Protein AF-A0A953ED14-F1 (afdb_monomer_lite)

Radius of gyration: 18.08 Å; chains: 1; bounding box: 33×27×49 Å

Foldseek 3Di:
DVCQVVCVQQDQAAEDEEEPPDPCVVDDLQHWYWYDDVPDIDGPGGHDTDDHDPVSVVVNVVVVVVVVVLVVCCVVPVPVSVVVVVVVVVD

Sequence (91 aa):
DGKWPDYRDYCDRLYFAVDLDFPQELLPEDVGLVVADGPDAALLREAPSHPLAPARRRALLHRYAMVAAGRLAALSDPVGHAEIRAALKVE

pLDDT: mean 94.92, std 7.47, range [45.28, 98.56]

Secondary structure (DSSP, 8-state):
-TTGGGGGGG-SS-EEEE-TTS-GGGS-TTSEEEEEETTEEEEEEPPPP-PPPHHHHHHHHHHHHHHHHHHHHHHH-HHHHHHHHHHTT--

Structure (mmCIF, N/CA/C/O backbone):
data_AF-A0A953ED14-F1
#
_entry.id   AF-A0A953ED14-F1
#
loop_
_atom_site.group_PDB
_atom_site.id
_atom_site.type_symbol
_atom_site.label_atom_id
_atom_site.label_alt_id
_atom_site.label_comp_id
_atom_site.label_asym_id
_atom_site.label_entity_id
_atom_site.label_seq_id
_atom_site.pdbx_PDB_ins_code
_atom_site.Cartn_x
_atom_site.Cartn_y
_atom_site.Cartn_z
_atom_site.occupancy
_atom_site.B_iso_or_equiv
_atom_site.auth_seq_id
_atom_site.auth_comp_id
_atom_site.auth_asym_id
_atom_site.auth_atom_id
_atom_site.pdbx_PDB_model_num
ATOM 1 N N . ASP A 1 1 ? -5.253 12.743 3.173 1.00 88.25 1 ASP A N 1
ATOM 2 C CA . ASP A 1 1 ? -5.744 12.060 1.961 1.00 88.25 1 ASP A CA 1
ATOM 3 C C . ASP A 1 1 ? -7.238 11.794 2.125 1.00 88.25 1 ASP A C 1
ATOM 5 O O . ASP A 1 1 ? -7.601 10.979 2.957 1.00 88.25 1 ASP A O 1
ATOM 9 N N . GLY A 1 2 ? -8.110 12.550 1.449 1.00 93.31 2 GLY A N 1
ATOM 10 C CA . GLY A 1 2 ? -9.564 12.503 1.693 1.00 93.31 2 GLY A CA 1
ATOM 11 C C . GLY A 1 2 ? -10.281 11.277 1.115 1.00 93.31 2 GLY A C 1
ATOM 12 O O . GLY A 1 2 ? -11.413 11.006 1.494 1.00 93.31 2 GLY A O 1
ATOM 13 N N . LYS A 1 3 ? -9.622 10.531 0.223 1.00 96.62 3 LYS A N 1
ATOM 14 C CA . LYS A 1 3 ? -10.156 9.324 -0.435 1.00 96.62 3 LYS A CA 1
ATOM 15 C C . LYS A 1 3 ? -9.526 8.037 0.096 1.00 96.62 3 LYS A C 1
ATOM 17 O O . LYS A 1 3 ? -9.621 6.989 -0.533 1.00 96.62 3 LYS A O 1
ATOM 22 N N . TRP A 1 4 ? -8.852 8.117 1.243 1.00 95.69 4 TRP A N 1
ATOM 23 C CA . TRP A 1 4 ? -8.179 6.972 1.845 1.00 95.69 4 TRP A CA 1
ATOM 24 C C . TRP A 1 4 ? -9.066 5.719 2.000 1.00 95.69 4 TRP A C 1
ATOM 26 O O . TRP A 1 4 ? -8.510 4.627 1.850 1.00 95.69 4 TRP A O 1
ATOM 36 N N . PRO A 1 5 ? -10.400 5.804 2.248 1.00 96.12 5 PRO A N 1
ATOM 37 C CA . PRO A 1 5 ? -11.217 4.600 2.392 1.00 96.12 5 PRO A CA 1
ATOM 38 C C . PRO A 1 5 ? -11.213 3.730 1.131 1.00 96.12 5 PRO A C 1
ATOM 40 O O . PRO A 1 5 ? -11.217 2.505 1.239 1.00 96.12 5 PRO A O 1
ATOM 43 N N . ASP A 1 6 ? -11.100 4.342 -0.052 1.00 97.19 6 ASP A N 1
ATOM 44 C CA . ASP A 1 6 ? -11.091 3.647 -1.344 1.00 97.19 6 ASP A CA 1
ATOM 45 C C . ASP A 1 6 ? -9.882 2.708 -1.489 1.00 97.19 6 ASP A C 1
ATOM 47 O O . ASP A 1 6 ? -9.900 1.759 -2.272 1.00 97.19 6 ASP A O 1
ATOM 51 N N . TYR A 1 7 ? -8.806 2.930 -0.726 1.00 97.00 7 TYR A N 1
ATOM 52 C CA . TYR A 1 7 ? -7.628 2.060 -0.753 1.00 97.00 7 TYR A CA 1
ATOM 53 C C . TYR A 1 7 ? -7.875 0.691 -0.117 1.00 97.00 7 TYR A C 1
ATOM 55 O O . TYR A 1 7 ? -7.134 -0.254 -0.408 1.00 97.00 7 TYR A O 1
ATOM 63 N N . ARG A 1 8 ? -8.930 0.541 0.698 1.00 96.38 8 ARG A N 1
ATOM 64 C CA . ARG A 1 8 ? -9.322 -0.760 1.263 1.00 96.38 8 ARG A CA 1
ATOM 65 C C . ARG A 1 8 ? -9.656 -1.782 0.176 1.00 96.38 8 ARG A C 1
ATOM 67 O O . ARG A 1 8 ? -9.359 -2.959 0.348 1.00 96.38 8 ARG A O 1
ATOM 74 N N . ASP A 1 9 ? -10.137 -1.338 -0.985 1.00 97.00 9 ASP A N 1
ATOM 75 C CA . ASP A 1 9 ? -10.432 -2.207 -2.134 1.00 97.00 9 ASP A CA 1
ATOM 76 C C . ASP A 1 9 ? -9.181 -2.802 -2.808 1.00 97.00 9 ASP A C 1
ATOM 78 O O . ASP A 1 9 ? -9.290 -3.622 -3.732 1.00 97.00 9 ASP A O 1
ATOM 82 N N . TYR A 1 10 ? -7.986 -2.392 -2.372 1.00 97.69 10 TYR A N 1
ATOM 83 C CA . TYR A 1 10 ? -6.703 -2.751 -2.977 1.00 97.69 10 TYR A CA 1
ATOM 84 C C . TYR A 1 10 ? -5.686 -3.322 -1.979 1.00 97.69 10 TYR A C 1
ATOM 86 O O . TYR A 1 10 ? -4.523 -3.513 -2.335 1.00 97.69 10 TYR A O 1
ATOM 94 N N . CYS A 1 11 ? -6.104 -3.646 -0.755 1.00 97.88 11 CYS A N 1
ATOM 95 C CA . CYS A 1 11 ? -5.275 -4.320 0.241 1.00 97.88 11 CYS A CA 1
ATOM 96 C C . CYS A 1 11 ? -6.112 -5.278 1.098 1.00 97.88 11 CYS A C 1
ATOM 98 O O . CYS A 1 11 ? -7.330 -5.165 1.160 1.00 97.88 11 CYS A O 1
ATOM 100 N N . ASP A 1 12 ? -5.459 -6.234 1.759 1.00 98.19 12 ASP A N 1
ATOM 101 C CA . ASP A 1 12 ? -6.128 -7.090 2.754 1.00 98.19 12 ASP A CA 1
ATOM 102 C C . ASP A 1 12 ? -6.227 -6.426 4.134 1.00 98.19 12 ASP A C 1
ATOM 104 O O . ASP A 1 12 ? -7.003 -6.859 4.988 1.00 98.19 12 ASP A O 1
ATOM 108 N N . ARG A 1 13 ? -5.360 -5.435 4.359 1.00 98.31 13 ARG A N 1
ATOM 109 C CA . ARG A 1 13 ? -5.166 -4.682 5.594 1.00 98.31 13 ARG A CA 1
ATOM 110 C C . ARG A 1 13 ? -4.640 -3.301 5.225 1.00 98.31 13 ARG A C 1
ATOM 112 O O . ARG A 1 13 ? -3.653 -3.206 4.491 1.00 98.31 13 ARG A O 1
ATOM 119 N N . LEU A 1 14 ? -5.279 -2.255 5.738 1.00 98.00 14 LEU A N 1
ATOM 120 C CA . LEU A 1 14 ? -4.870 -0.872 5.512 1.00 98.00 14 LEU A CA 1
ATOM 121 C C . LEU A 1 14 ? -4.210 -0.295 6.767 1.00 98.00 14 LEU A C 1
ATOM 123 O O . LEU A 1 14 ? -4.810 -0.315 7.843 1.00 98.00 14 LEU A O 1
ATOM 127 N N . TYR A 1 15 ? -3.004 0.250 6.608 1.00 98.19 15 TYR A N 1
ATOM 128 C CA . TYR A 1 15 ? -2.241 0.896 7.675 1.00 98.19 15 TYR A CA 1
ATOM 129 C C . TYR A 1 15 ? -1.964 2.355 7.328 1.00 98.19 15 TYR A C 1
ATOM 131 O O . TYR A 1 15 ? -1.665 2.678 6.177 1.00 98.19 15 TYR A O 1
ATOM 139 N N . PHE A 1 16 ? -1.998 3.211 8.343 1.00 97.75 16 PHE A N 1
ATOM 140 C CA . PHE A 1 16 ? -1.340 4.510 8.307 1.00 97.75 16 PHE A CA 1
ATOM 141 C C . PHE A 1 16 ? 0.050 4.373 8.924 1.00 97.75 16 PHE A C 1
ATOM 143 O O . PHE A 1 16 ? 0.224 3.655 9.909 1.00 97.75 16 PHE A O 1
ATOM 150 N N . ALA A 1 17 ? 1.025 5.053 8.330 1.00 97.19 17 ALA A N 1
ATOM 151 C CA . ALA A 1 17 ? 2.362 5.197 8.882 1.00 97.19 17 ALA A CA 1
ATOM 152 C C . ALA A 1 17 ? 2.597 6.676 9.199 1.00 97.19 17 ALA A C 1
ATOM 154 O O . ALA A 1 17 ? 2.414 7.516 8.315 1.00 97.19 17 ALA A O 1
ATOM 155 N N . VAL A 1 18 ? 2.946 6.984 10.445 1.00 97.56 18 VAL A N 1
ATOM 156 C CA . VAL A 1 18 ? 3.150 8.357 10.939 1.00 97.56 18 VAL A CA 1
ATOM 157 C C . VAL A 1 18 ? 4.435 8.454 11.763 1.00 97.56 18 VAL A C 1
ATOM 159 O O . VAL A 1 18 ? 5.004 7.426 12.129 1.00 97.56 18 VAL A O 1
ATOM 162 N N . ASP A 1 19 ? 4.903 9.672 12.026 1.00 97.31 19 ASP A N 1
ATOM 163 C CA . ASP A 1 19 ? 6.034 9.922 12.926 1.00 97.31 19 ASP A CA 1
ATOM 164 C C . ASP A 1 19 ? 5.612 9.921 14.411 1.00 97.31 19 ASP A C 1
ATOM 166 O O . ASP A 1 19 ? 4.447 9.683 14.747 1.00 97.31 19 ASP A O 1
ATOM 170 N N . LEU A 1 20 ? 6.577 10.147 15.309 1.00 96.75 20 LEU A N 1
ATOM 171 C CA . LEU A 1 20 ? 6.370 10.154 16.762 1.00 96.75 20 LEU A CA 1
ATOM 172 C C . LEU A 1 20 ? 5.489 11.311 17.257 1.00 96.75 20 LEU A C 1
ATOM 174 O O . LEU A 1 20 ? 4.834 11.166 18.289 1.00 96.75 20 LEU A O 1
ATOM 178 N N . ASP A 1 21 ? 5.473 12.434 16.539 1.00 97.19 21 ASP A N 1
ATOM 179 C CA . ASP A 1 21 ? 4.800 13.668 16.955 1.00 97.19 21 ASP A CA 1
ATOM 180 C C . ASP A 1 21 ? 3.381 13.786 16.374 1.00 97.19 21 ASP A C 1
ATOM 182 O O . ASP A 1 21 ? 2.622 14.697 16.723 1.00 97.19 21 ASP A O 1
ATOM 186 N N . PHE A 1 22 ? 2.995 12.870 15.484 1.00 97.00 22 PHE A N 1
ATOM 187 C CA . PHE A 1 22 ? 1.689 12.887 14.850 1.00 97.00 22 PHE A CA 1
ATOM 188 C C . PHE A 1 22 ? 0.554 12.614 15.860 1.00 97.00 22 PHE A C 1
ATOM 190 O O . PHE A 1 22 ? 0.593 11.609 16.576 1.00 97.00 22 PHE A O 1
ATOM 197 N N . PRO A 1 23 ? -0.521 13.428 15.872 1.00 96.88 23 PRO A N 1
ATOM 198 C CA . PRO A 1 23 ? -1.676 13.228 16.751 1.00 96.88 23 PRO A CA 1
ATOM 199 C C . PRO A 1 23 ? -2.491 11.994 16.329 1.00 96.88 23 PRO A C 1
ATOM 201 O O . PRO A 1 23 ? -3.317 12.031 15.410 1.00 96.88 23 PRO A O 1
ATOM 204 N N . GLN A 1 24 ? -2.236 10.864 16.989 1.00 95.31 24 GLN A N 1
ATOM 205 C CA . GLN A 1 24 ? -2.799 9.553 16.642 1.00 95.31 24 GLN A CA 1
ATOM 206 C C . GLN A 1 24 ? -4.322 9.479 16.825 1.00 95.31 24 GLN A C 1
ATOM 208 O O . GLN A 1 24 ? -4.976 8.670 16.169 1.00 95.31 24 GLN A O 1
ATOM 213 N N . GLU A 1 25 ? -4.897 10.339 17.663 1.00 94.94 25 GLU A N 1
ATOM 214 C CA . GLU A 1 25 ? -6.336 10.475 17.893 1.00 94.94 25 GLU A CA 1
ATOM 215 C C . GLU A 1 25 ? -7.110 10.974 16.664 1.00 94.94 25 GLU A C 1
ATOM 217 O O . GLU A 1 25 ? -8.328 10.818 16.598 1.00 94.94 25 GLU A O 1
ATOM 222 N N . LEU A 1 26 ? -6.420 11.552 15.672 1.00 95.38 26 LEU A N 1
ATOM 223 C CA . LEU A 1 26 ? -7.035 11.933 14.398 1.00 95.38 26 LEU A CA 1
ATOM 224 C C . LEU A 1 26 ? -7.251 10.736 13.468 1.00 95.38 26 LEU A C 1
ATOM 226 O O . LEU A 1 26 ? -8.000 10.841 12.493 1.00 95.38 26 LEU A O 1
ATOM 230 N N . LEU A 1 27 ? -6.566 9.617 13.717 1.00 95.50 27 LEU A N 1
ATOM 231 C CA . LEU A 1 27 ? -6.675 8.436 12.877 1.00 95.50 27 LEU A CA 1
ATOM 232 C C . LEU A 1 27 ? -7.907 7.615 13.278 1.00 95.50 27 LEU A C 1
ATOM 234 O O . LEU A 1 27 ? -8.112 7.372 14.467 1.00 95.50 27 LEU A O 1
ATOM 238 N N . PRO A 1 28 ? -8.690 7.118 12.304 1.00 95.06 28 PRO A N 1
ATOM 239 C CA . PRO A 1 28 ? -9.791 6.200 12.578 1.00 95.06 28 PRO A CA 1
ATOM 240 C C . PRO A 1 28 ? -9.338 4.982 13.395 1.00 95.06 28 PRO A C 1
ATOM 242 O O . PRO A 1 28 ? -8.208 4.516 13.260 1.00 95.06 28 PRO A O 1
ATOM 245 N N . GLU A 1 29 ? -10.212 4.414 14.221 1.00 94.12 29 GLU A N 1
ATOM 246 C CA . GLU A 1 29 ? -9.868 3.212 14.999 1.00 94.12 29 GLU A CA 1
ATOM 247 C C . GLU A 1 29 ? -9.831 1.937 14.138 1.00 94.12 29 GLU A C 1
ATOM 249 O O . GLU A 1 29 ? -9.152 0.969 14.477 1.00 94.12 29 GLU A O 1
ATOM 254 N N . ASP A 1 30 ? -10.512 1.938 12.990 1.00 94.69 30 ASP A N 1
ATOM 255 C CA . ASP A 1 30 ? -10.676 0.792 12.090 1.00 94.69 30 ASP A CA 1
ATOM 256 C C . ASP A 1 30 ? -9.524 0.625 11.074 1.00 94.69 30 ASP A C 1
ATOM 258 O O . ASP A 1 30 ? -9.644 -0.107 10.084 1.00 94.69 30 ASP A O 1
ATOM 262 N N . VAL A 1 31 ? -8.391 1.294 11.294 1.00 97.31 31 VAL A N 1
ATOM 263 C CA . VAL A 1 31 ? -7.173 1.202 10.469 1.00 97.31 31 VAL A CA 1
ATOM 264 C C . VAL A 1 31 ? -5.994 0.768 11.328 1.00 97.31 31 VAL A C 1
ATOM 266 O O . VAL A 1 31 ? -5.930 1.071 12.522 1.00 97.31 31 VAL A O 1
ATOM 269 N N . GLY A 1 32 ? -5.029 0.086 10.721 1.00 98.12 32 GLY A N 1
ATOM 270 C CA . GLY A 1 32 ? -3.774 -0.210 11.398 1.00 98.12 32 GLY A CA 1
ATOM 271 C C . GLY A 1 32 ? -2.897 1.032 11.536 1.00 98.12 32 GLY A C 1
ATOM 272 O O . GLY A 1 32 ? -3.036 1.993 10.776 1.00 98.12 32 GLY A O 1
ATOM 273 N N . LEU A 1 33 ? -1.980 0.995 12.496 1.00 98.25 33 LEU A N 1
ATOM 274 C CA . LEU A 1 33 ? -1.064 2.088 12.792 1.00 98.25 33 LEU A CA 1
ATOM 275 C C . LEU A 1 33 ? 0.360 1.566 12.931 1.00 98.25 33 LEU A C 1
ATOM 277 O O . LEU A 1 33 ? 0.649 0.748 13.806 1.00 98.25 33 LEU A O 1
ATOM 281 N N . VAL A 1 34 ? 1.237 2.094 12.088 1.00 98.38 34 VAL A N 1
ATOM 282 C CA . VAL A 1 34 ? 2.686 1.965 12.198 1.00 98.38 34 VAL A CA 1
ATOM 283 C C . VAL A 1 34 ? 3.245 3.332 12.582 1.00 98.38 34 VAL A C 1
ATOM 285 O O . VAL A 1 34 ? 2.884 4.339 11.978 1.00 98.38 34 VAL A O 1
ATOM 288 N N . VAL A 1 35 ? 4.122 3.377 13.576 1.00 98.19 35 VAL A N 1
ATOM 289 C CA . VAL A 1 35 ? 4.880 4.586 13.911 1.00 98.19 35 VAL A CA 1
ATOM 290 C C . VAL A 1 35 ? 6.322 4.372 13.493 1.00 98.19 35 VAL A C 1
ATOM 292 O O . VAL A 1 35 ? 6.903 3.336 13.816 1.00 98.19 35 VAL A O 1
ATOM 295 N N . ALA A 1 36 ? 6.869 5.314 12.734 1.00 97.69 36 ALA A N 1
ATOM 296 C CA . ALA A 1 36 ? 8.218 5.252 12.192 1.00 97.69 36 ALA A CA 1
ATOM 297 C C . ALA A 1 36 ? 9.085 6.386 12.747 1.00 97.69 36 ALA A C 1
ATOM 299 O O . ALA A 1 36 ? 8.632 7.523 12.857 1.00 97.69 36 ALA A O 1
ATOM 300 N N . ASP A 1 37 ? 10.339 6.066 13.052 1.00 96.62 37 ASP A N 1
ATOM 301 C CA . ASP A 1 37 ? 11.376 7.018 13.444 1.00 96.62 37 ASP A CA 1
ATOM 302 C C . ASP A 1 37 ? 12.666 6.685 12.684 1.00 9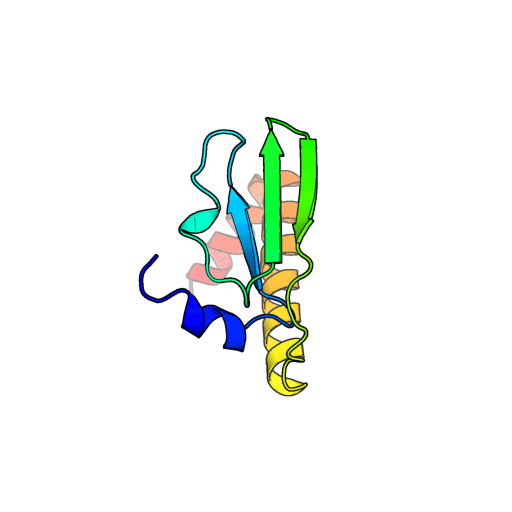6.62 37 ASP A C 1
ATOM 304 O O . ASP A 1 37 ? 13.338 5.684 12.939 1.00 96.62 37 ASP A O 1
ATOM 308 N N . GLY A 1 38 ? 12.976 7.494 11.669 1.00 93.88 38 GLY A N 1
ATOM 309 C CA . GLY A 1 38 ? 14.108 7.257 10.778 1.00 93.88 38 GLY A CA 1
ATOM 310 C C . GLY A 1 38 ? 14.050 5.875 10.098 1.00 93.88 38 GLY A C 1
ATOM 311 O O . GLY A 1 38 ? 13.130 5.632 9.312 1.00 93.88 38 GLY A O 1
ATOM 312 N N . PRO A 1 39 ? 15.047 4.992 10.311 1.00 94.75 39 PRO A N 1
ATOM 313 C CA . PRO A 1 39 ? 15.061 3.650 9.729 1.00 94.75 39 PRO A CA 1
ATOM 314 C C . PRO A 1 39 ? 14.168 2.648 10.476 1.00 94.75 39 PRO A C 1
ATOM 316 O O . PRO A 1 39 ? 13.897 1.573 9.938 1.00 94.75 39 PRO A O 1
ATOM 319 N N . ASP A 1 40 ? 13.743 2.976 11.697 1.00 96.56 40 ASP A N 1
ATOM 320 C CA . ASP A 1 40 ? 13.008 2.078 12.575 1.00 96.56 40 ASP A CA 1
ATOM 321 C C . ASP A 1 40 ? 11.498 2.306 12.466 1.00 96.56 40 ASP A C 1
ATOM 323 O O . ASP A 1 40 ? 11.015 3.402 12.174 1.00 96.56 40 ASP A O 1
ATOM 327 N N . ALA A 1 41 ? 10.728 1.246 12.710 1.00 97.56 41 ALA A N 1
ATOM 328 C CA . ALA A 1 41 ? 9.277 1.321 12.757 1.00 97.56 41 ALA A CA 1
ATOM 329 C C . ALA A 1 41 ? 8.687 0.282 13.713 1.00 97.56 41 ALA A C 1
ATOM 331 O O . ALA A 1 41 ? 9.159 -0.853 13.799 1.00 97.56 41 ALA A O 1
ATOM 332 N N . ALA A 1 42 ? 7.607 0.664 14.390 1.00 98.00 42 ALA A N 1
ATOM 333 C CA . ALA A 1 42 ? 6.848 -0.187 15.290 1.00 98.00 42 ALA A CA 1
ATOM 334 C C . ALA A 1 42 ? 5.382 -0.263 14.852 1.00 98.00 42 ALA A C 1
ATOM 336 O O . ALA A 1 42 ? 4.733 0.749 14.583 1.00 98.00 42 ALA A O 1
ATOM 337 N N . LEU A 1 43 ? 4.838 -1.480 14.815 1.00 97.88 43 LEU A N 1
ATOM 338 C CA . LEU A 1 43 ? 3.411 -1.710 14.626 1.00 97.88 43 LEU A CA 1
ATOM 339 C C . LEU A 1 43 ? 2.694 -1.519 15.969 1.00 97.88 43 LEU A C 1
ATOM 341 O O . LEU A 1 43 ? 2.838 -2.350 16.862 1.00 97.88 43 LEU A O 1
ATOM 345 N N . LEU A 1 44 ? 1.924 -0.440 16.109 1.00 97.00 44 LEU A N 1
ATOM 346 C CA . LEU A 1 44 ? 1.211 -0.123 17.352 1.00 97.00 44 LEU A CA 1
ATOM 347 C C . LEU A 1 44 ? -0.229 -0.634 17.355 1.00 97.00 44 LEU A C 1
ATOM 349 O O . LEU A 1 44 ? -0.766 -0.969 18.410 1.00 97.00 44 LEU A O 1
ATOM 353 N N . ARG A 1 45 ? -0.863 -0.704 16.179 1.00 97.50 45 ARG A N 1
ATOM 354 C CA . ARG A 1 45 ? -2.234 -1.206 16.030 1.00 97.50 45 ARG A CA 1
ATOM 355 C C . ARG A 1 45 ? -2.356 -2.069 14.789 1.00 97.50 45 ARG A C 1
ATOM 357 O O . ARG A 1 45 ? -2.077 -1.614 13.681 1.00 97.50 45 ARG A O 1
ATOM 364 N N . GLU A 1 46 ? -2.811 -3.301 14.974 1.00 98.00 46 GLU A N 1
ATOM 365 C CA . GLU A 1 46 ? -3.092 -4.206 13.864 1.00 98.00 46 GLU A CA 1
ATOM 366 C C . GLU A 1 46 ? -4.356 -3.761 13.118 1.00 98.00 46 GLU A C 1
ATOM 368 O O . GLU A 1 46 ? -5.381 -3.461 13.730 1.00 98.00 46 GLU A O 1
ATOM 373 N N . ALA A 1 47 ? -4.292 -3.715 11.788 1.00 98.00 47 ALA A N 1
ATOM 374 C CA . ALA A 1 47 ? -5.450 -3.369 10.971 1.00 98.00 47 ALA A CA 1
ATOM 375 C C . ALA A 1 47 ? -6.480 -4.510 10.977 1.00 98.00 47 ALA A C 1
ATOM 377 O O . ALA A 1 47 ? -6.075 -5.672 10.925 1.00 98.00 47 ALA A O 1
ATOM 378 N N . PRO A 1 48 ? -7.794 -4.239 10.926 1.00 97.38 48 PRO A N 1
ATOM 379 C CA . PRO A 1 48 ? -8.794 -5.266 10.642 1.00 97.38 48 PRO A CA 1
ATOM 380 C C . PRO A 1 48 ? -8.509 -5.9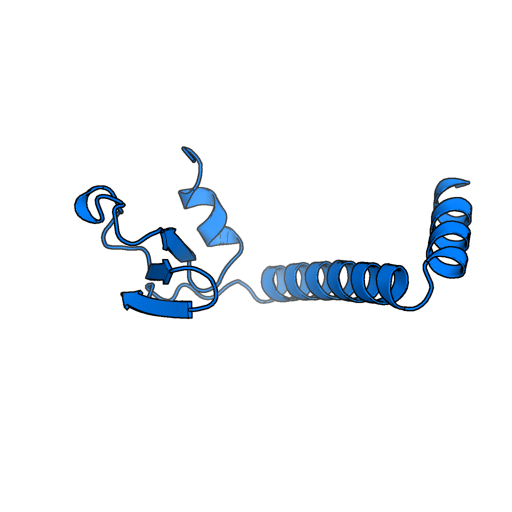84 9.314 1.00 97.38 48 PRO A C 1
ATOM 382 O O . PRO A 1 48 ? -8.060 -5.366 8.348 1.00 97.38 48 PRO A O 1
ATOM 385 N N . SER A 1 49 ? -8.785 -7.289 9.251 1.00 97.44 49 SER A N 1
ATOM 386 C CA . SER A 1 49 ? -8.630 -8.056 8.011 1.00 97.44 49 SER A CA 1
ATOM 387 C C . SER A 1 49 ? -9.865 -7.918 7.124 1.00 97.44 49 SER A C 1
ATOM 389 O O . SER A 1 49 ? -10.986 -8.143 7.577 1.00 97.44 49 SER A O 1
ATOM 391 N N . HIS A 1 50 ? -9.649 -7.610 5.848 1.00 96.88 50 HIS A N 1
ATOM 392 C CA . HIS A 1 50 ? -10.676 -7.592 4.809 1.00 96.88 50 HIS A CA 1
ATOM 393 C C . HIS A 1 50 ? -10.112 -8.195 3.507 1.00 96.88 50 HIS A C 1
ATOM 395 O O . HIS A 1 50 ? -9.598 -7.481 2.646 1.00 96.88 50 HIS A O 1
ATOM 401 N N . PRO A 1 51 ? -10.149 -9.531 3.351 1.00 97.56 51 PRO A N 1
ATOM 402 C CA . PRO A 1 51 ? -9.461 -10.200 2.254 1.00 97.56 51 PRO A CA 1
ATOM 403 C C . PRO A 1 51 ? -9.926 -9.751 0.865 1.00 97.56 51 PRO A C 1
ATOM 405 O O . PRO A 1 51 ? -11.118 -9.716 0.561 1.00 97.56 51 PRO A O 1
ATOM 408 N N . LEU A 1 52 ? -8.966 -9.504 -0.022 1.00 98.50 52 LEU A N 1
ATOM 409 C CA . LEU A 1 52 ? -9.219 -9.197 -1.422 1.00 98.50 52 LEU A CA 1
ATOM 410 C C . LEU A 1 52 ? -9.786 -10.396 -2.178 1.00 98.50 52 LEU A C 1
ATOM 412 O O . LEU A 1 52 ? -9.301 -11.528 -2.054 1.00 98.50 52 LEU A O 1
ATOM 416 N N . ALA A 1 53 ? -10.717 -10.106 -3.089 1.00 98.25 53 ALA A N 1
ATOM 417 C CA . ALA A 1 53 ? -11.188 -11.068 -4.074 1.00 98.25 53 ALA A CA 1
ATOM 418 C C . ALA A 1 53 ? -10.007 -11.649 -4.893 1.00 98.25 53 ALA A C 1
ATOM 420 O O . ALA A 1 53 ? -9.118 -10.889 -5.307 1.00 98.25 53 ALA A O 1
ATOM 421 N N . PRO A 1 54 ? -9.999 -12.961 -5.213 1.00 98.44 54 PRO A N 1
ATOM 422 C CA . PRO A 1 54 ? -8.867 -13.614 -5.880 1.00 98.44 54 PRO A CA 1
ATOM 423 C C . PRO A 1 54 ? -8.432 -12.948 -7.193 1.00 98.44 54 PRO A C 1
ATOM 425 O O . PRO A 1 54 ? -7.237 -12.785 -7.446 1.00 98.44 54 PRO A O 1
ATOM 428 N N . ALA A 1 55 ? -9.394 -12.502 -8.010 1.00 98.31 55 ALA A N 1
ATOM 429 C CA . ALA A 1 55 ? -9.111 -11.814 -9.269 1.00 98.31 55 ALA A CA 1
ATOM 430 C C . ALA A 1 55 ? -8.350 -10.492 -9.052 1.00 98.31 55 ALA A C 1
ATOM 432 O O . ALA A 1 55 ? -7.391 -10.203 -9.771 1.00 98.31 55 ALA A O 1
ATOM 433 N N . ARG A 1 56 ? -8.727 -9.712 -8.026 1.00 98.19 56 ARG A N 1
ATOM 434 C CA . ARG A 1 56 ? -8.049 -8.454 -7.683 1.00 98.19 56 ARG A CA 1
ATOM 435 C C . ARG A 1 56 ? -6.651 -8.703 -7.143 1.00 98.19 56 ARG A C 1
ATOM 437 O O . ARG A 1 56 ? -5.708 -8.075 -7.617 1.00 98.19 56 ARG A O 1
ATOM 444 N N . ARG A 1 57 ? -6.509 -9.654 -6.215 1.00 98.38 57 ARG A N 1
ATOM 445 C CA . ARG A 1 57 ? -5.209 -10.065 -5.670 1.00 98.38 57 ARG A CA 1
ATOM 446 C C . ARG A 1 57 ? -4.235 -10.427 -6.789 1.00 98.38 57 ARG A C 1
ATOM 448 O O . ARG A 1 57 ? -3.124 -9.908 -6.819 1.00 98.38 57 ARG A O 1
ATOM 455 N N . ARG A 1 58 ? -4.662 -11.261 -7.743 1.00 98.50 58 ARG A N 1
ATOM 456 C CA . ARG A 1 58 ? -3.835 -11.652 -8.895 1.00 98.50 58 ARG A CA 1
ATOM 457 C C . ARG A 1 58 ? -3.400 -10.443 -9.725 1.00 98.50 58 ARG A C 1
ATOM 459 O O . ARG A 1 58 ? -2.223 -10.331 -10.057 1.00 98.50 58 ARG A O 1
ATOM 466 N N . ALA A 1 59 ? -4.328 -9.541 -10.045 1.00 98.56 59 ALA A N 1
ATOM 467 C CA . ALA A 1 59 ? -4.016 -8.342 -10.820 1.00 98.56 59 ALA A CA 1
ATOM 468 C C . ALA A 1 59 ? -3.013 -7.424 -10.094 1.00 98.56 59 ALA A C 1
ATOM 470 O O . ALA A 1 59 ? -2.080 -6.918 -10.718 1.00 98.56 59 ALA A O 1
ATOM 471 N N . LEU A 1 60 ? -3.174 -7.234 -8.780 1.00 98.31 60 LEU A N 1
ATOM 472 C CA . LEU A 1 60 ? -2.275 -6.415 -7.964 1.00 98.31 60 LEU A CA 1
ATOM 473 C C . LEU A 1 60 ? -0.886 -7.037 -7.822 1.00 98.31 60 LEU A C 1
ATOM 475 O O . LEU A 1 60 ? 0.099 -6.335 -8.030 1.00 98.31 60 LEU A O 1
ATOM 479 N N . LEU A 1 61 ? -0.791 -8.343 -7.558 1.00 98.31 61 LEU A N 1
ATOM 480 C CA . LEU A 1 61 ? 0.495 -9.044 -7.479 1.00 98.31 61 LEU A CA 1
ATOM 481 C C . LEU A 1 61 ? 1.259 -8.990 -8.804 1.00 98.31 61 LEU A C 1
ATOM 483 O O . LEU A 1 61 ? 2.465 -8.760 -8.805 1.00 98.31 61 LEU A O 1
ATOM 487 N N . HIS A 1 62 ? 0.567 -9.130 -9.937 1.00 98.50 62 HIS A N 1
ATOM 488 C CA . HIS A 1 62 ? 1.195 -8.967 -11.247 1.00 98.50 62 HIS A CA 1
ATOM 489 C C . HIS A 1 62 ? 1.745 -7.545 -11.435 1.00 98.50 62 HIS A C 1
ATOM 491 O O . HIS A 1 62 ? 2.888 -7.368 -11.846 1.00 98.50 62 HIS A O 1
ATOM 497 N N . ARG A 1 63 ? 0.956 -6.510 -11.111 1.00 98.25 63 ARG A N 1
ATOM 498 C CA . ARG A 1 63 ? 1.413 -5.109 -11.184 1.00 98.25 63 ARG A CA 1
ATOM 499 C C . ARG A 1 63 ? 2.609 -4.856 -10.265 1.00 98.25 63 ARG A C 1
ATOM 501 O O . ARG A 1 63 ? 3.569 -4.226 -10.698 1.00 98.25 63 ARG A O 1
ATOM 508 N N . TYR A 1 64 ? 2.568 -5.380 -9.041 1.00 98.06 64 TYR A N 1
ATOM 509 C CA . TYR A 1 64 ? 3.678 -5.318 -8.095 1.00 98.06 64 TYR A CA 1
ATOM 510 C C . TYR A 1 64 ? 4.946 -5.944 -8.684 1.00 98.06 64 TYR A C 1
ATOM 512 O O . TYR A 1 64 ? 5.982 -5.285 -8.714 1.00 98.06 64 TYR A O 1
ATOM 520 N N . ALA A 1 65 ? 4.854 -7.162 -9.226 1.00 98.19 65 ALA A N 1
ATOM 521 C CA . ALA A 1 65 ? 5.988 -7.862 -9.825 1.00 98.19 65 ALA A CA 1
ATOM 522 C C . ALA A 1 65 ? 6.607 -7.070 -10.986 1.00 98.19 65 ALA A C 1
ATOM 524 O O . ALA A 1 65 ? 7.822 -6.895 -11.026 1.00 98.19 65 ALA A O 1
ATOM 525 N N . MET A 1 66 ? 5.781 -6.524 -11.885 1.00 96.88 66 MET A N 1
ATOM 526 C CA . MET A 1 66 ? 6.264 -5.715 -13.010 1.00 96.88 66 MET A CA 1
ATOM 527 C C . MET A 1 66 ? 6.979 -4.440 -12.546 1.00 96.88 66 MET A C 1
ATOM 529 O O . MET A 1 66 ? 8.034 -4.098 -13.077 1.00 96.88 66 MET A O 1
ATOM 533 N N . VAL A 1 67 ? 6.436 -3.742 -11.541 1.00 96.94 67 VAL A N 1
ATOM 534 C CA . VAL A 1 67 ? 7.066 -2.533 -10.984 1.00 96.94 67 VAL A CA 1
ATOM 535 C C . VAL A 1 67 ? 8.371 -2.875 -10.265 1.00 96.94 67 VAL A C 1
ATOM 537 O O . VAL A 1 67 ? 9.373 -2.192 -10.475 1.00 96.94 67 VAL A O 1
ATOM 540 N N . ALA A 1 68 ? 8.382 -3.926 -9.444 1.00 97.62 68 ALA 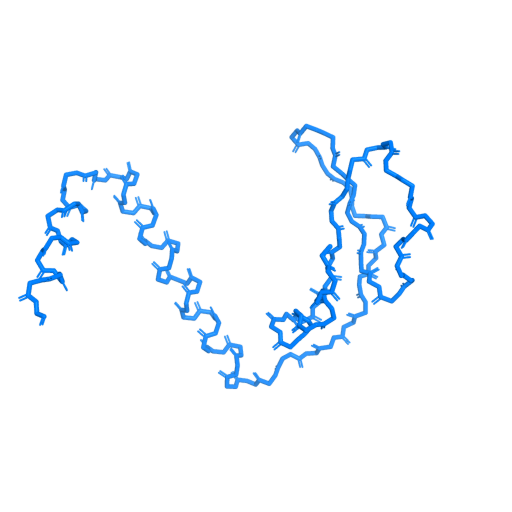A N 1
ATOM 541 C CA . ALA A 1 68 ? 9.564 -4.361 -8.708 1.00 97.62 68 ALA A CA 1
ATOM 542 C C . ALA A 1 68 ? 10.690 -4.800 -9.656 1.00 97.62 68 ALA A C 1
ATOM 544 O O . ALA A 1 68 ? 11.809 -4.302 -9.542 1.00 97.62 68 ALA A O 1
ATOM 545 N N . ALA A 1 69 ? 10.383 -5.656 -10.636 1.00 95.75 69 ALA A N 1
ATOM 546 C CA . ALA A 1 69 ? 11.344 -6.111 -11.637 1.00 95.75 69 ALA A CA 1
ATOM 547 C C . ALA A 1 69 ? 11.877 -4.948 -12.484 1.00 95.75 69 ALA A C 1
ATOM 549 O O . ALA A 1 69 ? 13.080 -4.855 -12.707 1.00 95.75 69 ALA A O 1
ATOM 550 N N . GLY A 1 70 ? 11.005 -4.021 -12.900 1.00 93.88 70 GLY A N 1
ATOM 551 C CA . GLY A 1 70 ? 11.417 -2.829 -13.640 1.00 93.88 70 GLY A CA 1
ATOM 552 C C . GLY A 1 70 ? 12.387 -1.947 -12.849 1.00 93.88 70 GLY A C 1
ATOM 553 O O . GLY A 1 70 ? 13.403 -1.524 -13.392 1.00 93.88 70 GLY A O 1
ATOM 554 N N . ARG A 1 71 ? 12.115 -1.710 -11.558 1.00 96.00 71 ARG A N 1
ATOM 555 C CA . ARG A 1 71 ? 13.010 -0.943 -10.673 1.00 96.00 71 ARG A CA 1
ATOM 556 C C . ARG A 1 71 ? 14.342 -1.649 -10.443 1.00 96.00 71 ARG A C 1
ATOM 558 O O . ARG A 1 71 ? 15.377 -0.994 -10.484 1.00 96.00 71 ARG A O 1
ATOM 565 N N . LEU A 1 72 ? 14.317 -2.964 -10.222 1.00 97.25 72 LEU A N 1
ATOM 566 C CA . LEU A 1 72 ? 15.534 -3.754 -10.059 1.00 97.25 72 LEU A CA 1
ATOM 567 C C . LEU A 1 72 ? 16.387 -3.710 -11.330 1.00 97.25 72 LEU A C 1
ATOM 569 O O . LEU A 1 72 ? 17.573 -3.425 -11.242 1.00 97.25 72 LEU A O 1
ATOM 573 N N . ALA A 1 73 ? 15.784 -3.905 -12.504 1.00 95.38 73 ALA A N 1
ATOM 574 C CA . ALA A 1 73 ? 16.488 -3.809 -13.779 1.00 95.38 73 ALA A CA 1
ATOM 575 C C . ALA A 1 73 ? 17.127 -2.426 -13.975 1.00 95.38 73 ALA A C 1
ATOM 577 O O . ALA A 1 73 ? 18.297 -2.350 -14.325 1.00 95.38 73 ALA A O 1
ATOM 578 N N . ALA A 1 74 ? 16.398 -1.345 -13.676 1.00 95.75 74 ALA A N 1
ATOM 579 C CA . ALA A 1 74 ? 16.930 0.015 -13.755 1.00 95.75 74 ALA A CA 1
ATOM 580 C C . ALA A 1 74 ? 18.114 0.263 -12.802 1.00 95.75 74 ALA A C 1
ATOM 582 O O . ALA A 1 74 ? 18.973 1.083 -13.108 1.00 95.75 74 ALA A O 1
ATOM 583 N N . LEU A 1 75 ? 18.155 -0.425 -11.655 1.00 97.44 75 LEU A N 1
ATOM 584 C CA . LEU A 1 75 ? 19.263 -0.348 -10.701 1.00 97.44 75 LEU A CA 1
ATOM 585 C C . LEU A 1 75 ? 20.459 -1.214 -11.129 1.00 97.44 75 LEU A C 1
ATOM 587 O O . LEU A 1 75 ? 21.601 -0.806 -10.945 1.00 97.44 75 LEU A O 1
ATOM 591 N N . SER A 1 76 ? 20.200 -2.410 -11.664 1.00 97.69 76 SER A N 1
ATOM 592 C CA . SER A 1 76 ? 21.226 -3.391 -12.038 1.00 97.69 76 SER A CA 1
ATOM 593 C C . SER A 1 76 ? 21.902 -3.089 -13.377 1.00 97.69 76 SER A C 1
ATOM 595 O O . SER A 1 76 ? 23.107 -3.282 -13.495 1.00 97.69 76 SER A O 1
ATOM 597 N N . ASP A 1 77 ? 21.142 -2.623 -14.369 1.00 97.06 77 ASP A N 1
ATOM 598 C CA . ASP A 1 77 ? 21.630 -2.229 -15.693 1.00 97.06 77 ASP A CA 1
ATOM 599 C C . ASP A 1 77 ? 20.837 -1.012 -16.209 1.00 97.06 77 ASP A C 1
ATOM 601 O O . ASP A 1 77 ? 19.843 -1.151 -16.934 1.00 97.06 77 ASP A O 1
ATOM 605 N N . PRO A 1 78 ? 21.257 0.209 -15.830 1.00 95.31 78 PRO A N 1
ATOM 606 C CA . PRO A 1 78 ? 20.560 1.428 -16.220 1.00 95.31 78 PRO A CA 1
ATOM 607 C C . PRO A 1 78 ? 20.495 1.644 -17.740 1.00 95.31 78 PRO A C 1
ATOM 609 O O . PRO A 1 78 ? 19.504 2.187 -18.232 1.00 95.31 78 PRO A O 1
ATOM 612 N N . VAL A 1 79 ? 21.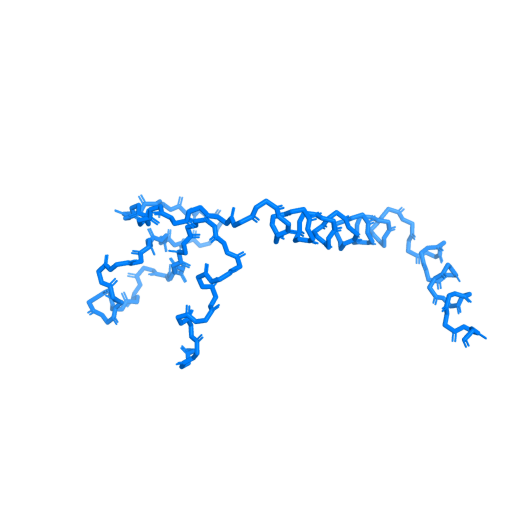534 1.233 -18.481 1.00 96.31 79 VAL A N 1
ATOM 613 C CA . VAL A 1 79 ? 21.632 1.457 -19.934 1.00 96.31 79 VAL A CA 1
ATOM 614 C C . VAL A 1 79 ? 20.713 0.489 -20.667 1.00 96.31 79 VAL A C 1
ATOM 616 O O . VAL A 1 79 ? 19.820 0.940 -21.385 1.00 96.31 79 VAL A O 1
ATOM 619 N N . GLY A 1 80 ? 20.838 -0.817 -20.412 1.00 93.44 80 GLY A N 1
ATOM 620 C CA . GLY A 1 80 ? 19.970 -1.818 -21.032 1.00 93.44 80 GLY A CA 1
ATOM 621 C C . GLY A 1 80 ? 18.496 -1.609 -20.675 1.00 93.44 80 GLY A C 1
ATOM 622 O O . GLY A 1 80 ? 17.612 -1.744 -21.525 1.00 93.44 80 GLY A O 1
ATOM 623 N N . HIS A 1 81 ? 18.199 -1.175 -19.444 1.00 9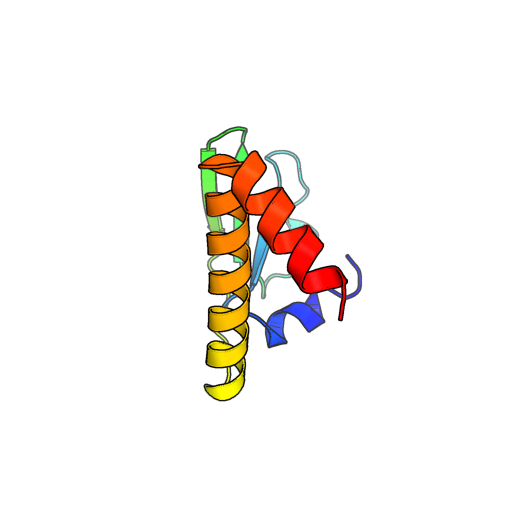1.81 81 HIS A N 1
ATOM 624 C CA . HIS A 1 81 ? 16.833 -0.816 -19.063 1.00 91.81 81 HIS A CA 1
ATOM 625 C C . HIS A 1 81 ? 16.279 0.364 -19.880 1.00 91.81 81 HIS A C 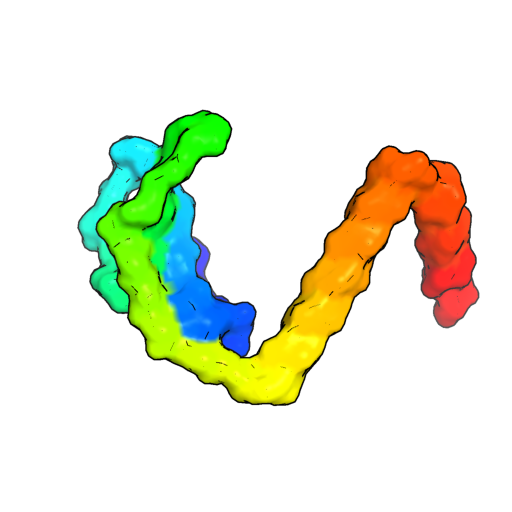1
ATOM 627 O O . HIS A 1 81 ? 15.118 0.329 -20.304 1.00 91.81 81 HIS A O 1
ATOM 633 N N . ALA A 1 82 ? 17.081 1.409 -20.113 1.00 90.56 82 ALA A N 1
ATOM 634 C CA . ALA A 1 82 ? 16.671 2.565 -20.908 1.00 90.56 82 ALA A CA 1
ATOM 635 C C . ALA A 1 82 ? 16.419 2.191 -22.377 1.00 90.56 82 ALA A C 1
ATOM 637 O O . ALA A 1 82 ? 15.419 2.629 -22.951 1.00 90.56 82 ALA A O 1
ATOM 638 N N . GLU A 1 83 ? 17.264 1.336 -22.955 1.00 93.31 83 GLU A N 1
ATOM 639 C CA . GLU A 1 83 ? 17.118 0.828 -24.324 1.00 93.31 83 GLU A CA 1
ATOM 640 C C . GLU A 1 83 ? 15.820 0.027 -24.500 1.00 93.31 83 GLU A C 1
ATOM 642 O O . GLU A 1 83 ? 15.026 0.323 -25.396 1.00 93.31 83 GLU A O 1
ATOM 647 N N . ILE A 1 84 ? 15.532 -0.914 -23.591 1.00 88.50 84 ILE A N 1
ATOM 648 C CA . ILE A 1 84 ? 14.282 -1.695 -23.603 1.00 88.50 84 ILE A CA 1
ATOM 649 C C . ILE A 1 84 ? 13.060 -0.771 -23.485 1.00 88.50 84 ILE A C 1
ATOM 651 O O . ILE A 1 84 ? 12.067 -0.936 -24.196 1.00 88.50 84 ILE A O 1
ATOM 655 N N . ARG A 1 85 ? 13.113 0.229 -22.596 1.00 86.56 85 ARG A N 1
ATOM 656 C CA . ARG A 1 85 ? 12.017 1.195 -22.410 1.00 86.56 85 ARG A CA 1
ATOM 657 C C . ARG A 1 85 ? 11.814 2.096 -23.624 1.00 86.56 85 ARG A C 1
ATOM 659 O O . ARG A 1 85 ? 10.674 2.480 -23.874 1.00 86.56 85 ARG A O 1
ATOM 666 N N . ALA A 1 86 ? 12.881 2.456 -24.336 1.00 87.31 86 ALA A N 1
ATOM 667 C CA . ALA A 1 86 ? 12.792 3.202 -25.584 1.00 87.31 86 ALA A CA 1
ATOM 668 C C . ALA A 1 86 ? 12.143 2.346 -26.678 1.00 87.31 86 ALA A C 1
ATOM 670 O O . ALA A 1 86 ? 11.188 2.806 -27.293 1.00 87.31 86 ALA A O 1
ATOM 671 N N . ALA A 1 87 ? 12.569 1.090 -26.843 1.00 87.75 87 ALA A N 1
ATOM 672 C CA . ALA A 1 87 ? 11.995 0.171 -27.826 1.00 87.75 87 ALA A CA 1
ATOM 673 C C . ALA A 1 87 ? 10.485 -0.060 -27.617 1.00 87.75 87 ALA A C 1
ATOM 675 O O . ALA A 1 87 ? 9.716 0.006 -28.568 1.00 87.75 87 ALA A O 1
ATOM 676 N N . LEU A 1 88 ? 10.039 -0.238 -26.368 1.00 82.69 88 LEU A N 1
ATOM 677 C CA . LEU A 1 88 ? 8.619 -0.437 -26.029 1.00 82.69 88 LEU A CA 1
ATOM 678 C C . LEU A 1 88 ? 7.734 0.815 -26.195 1.00 82.69 88 LEU A C 1
ATOM 680 O O . LEU A 1 88 ? 6.518 0.703 -26.101 1.00 82.69 88 LEU A O 1
ATOM 684 N N . LYS A 1 89 ? 8.316 2.011 -26.362 1.00 73.31 89 LYS A N 1
ATOM 685 C CA . LYS A 1 89 ? 7.575 3.267 -26.601 1.00 73.31 89 LYS A CA 1
ATOM 686 C C . LYS A 1 89 ? 7.409 3.599 -28.089 1.00 73.31 89 LYS A C 1
ATOM 688 O O . LYS A 1 89 ? 6.817 4.628 -28.400 1.00 73.31 89 LYS A O 1
ATOM 693 N N . VAL A 1 90 ? 8.007 2.804 -28.976 1.00 60.03 90 VAL A N 1
ATOM 694 C CA . VAL A 1 90 ? 8.026 3.042 -30.429 1.00 60.03 90 VAL A CA 1
ATOM 695 C C . VAL A 1 90 ? 6.845 2.355 -31.145 1.00 60.03 90 VAL A C 1
ATOM 697 O O . VAL A 1 90 ? 6.654 2.574 -32.338 1.00 60.03 90 VAL A O 1
ATOM 700 N N . GLU A 1 91 ? 6.007 1.609 -30.419 1.00 45.28 91 GLU A N 1
ATOM 701 C CA . GLU A 1 91 ? 4.675 1.144 -30.857 1.00 45.28 91 GLU A CA 1
ATOM 702 C C . GLU A 1 91 ? 3.559 2.078 -30.366 1.00 45.28 91 GLU A C 1
ATOM 704 O O . GLU A 1 91 ? 2.589 2.279 -31.133 1.00 45.28 91 GLU A O 1
#